Protein AF-A0A950A2A8-F1 (afdb_monomer_lite)

Radius of gyration: 15.9 Å; chains: 1; bounding box: 34×25×42 Å

Foldseek 3Di:
DDDDPLRVQLVVLVVQLVVLVVQLVVLVVCLVVDDPVCNVVSVVSNVVSVVSNVVSVVSNVVSVVVVVD

Sequence (69 aa):
TTLSFAERGRAEALDVWRAAADLVSTRWQMFLEADGSSRRWAFASYVAALDAEEAAAGDVEAFNFRQAA

pLDDT: mean 92.96, std 8.55, range [58.0, 98.75]

Secondary structure (DSSP, 8-state):
-PPPHHHHHHHHHHHHHHHHHHHHHHHHHHHHH--TTTHHHHHHHHHHHHHHHHHHHHHHHHHHHHHH-

Structure (mmCIF, N/CA/C/O backbone):
data_AF-A0A950A2A8-F1
#
_entry.id   AF-A0A950A2A8-F1
#
loop_
_atom_site.group_PDB
_atom_site.id
_atom_site.type_symbol
_atom_site.label_atom_id
_atom_site.label_alt_id
_atom_site.label_comp_id
_atom_site.label_asym_id
_atom_site.label_entity_id
_atom_site.label_seq_id
_atom_site.pdbx_PDB_ins_code
_atom_site.Cartn_x
_atom_site.Cartn_y
_atom_site.Cartn_z
_atom_site.occupancy
_atom_site.B_iso_or_equiv
_atom_site.auth_seq_id
_atom_site.auth_comp_id
_atom_site.auth_asym_id
_atom_site.auth_atom_id
_atom_site.pdbx_PDB_model_num
ATOM 1 N N . THR A 1 1 ? 14.056 17.198 -23.208 1.00 61.41 1 THR A N 1
ATOM 2 C CA . THR A 1 1 ? 14.382 15.825 -23.635 1.00 61.41 1 THR A CA 1
ATOM 3 C C . THR A 1 1 ? 13.110 15.017 -23.641 1.00 61.41 1 THR A C 1
ATOM 5 O O . THR A 1 1 ? 12.453 14.958 -22.612 1.00 61.41 1 THR A O 1
ATOM 8 N N . THR A 1 2 ? 12.697 14.496 -24.792 1.00 82.00 2 THR A N 1
ATOM 9 C CA . THR A 1 2 ? 11.490 13.665 -24.899 1.00 82.00 2 THR A CA 1
ATOM 10 C C . THR A 1 2 ? 11.825 12.265 -24.402 1.00 82.00 2 THR A C 1
ATOM 12 O O . THR A 1 2 ? 12.754 11.658 -24.924 1.00 82.00 2 THR A O 1
ATOM 15 N N . LEU A 1 3 ? 11.095 11.767 -23.401 1.00 77.38 3 LEU A N 1
ATOM 16 C CA . LEU A 1 3 ? 11.248 10.388 -22.929 1.00 77.38 3 LEU A CA 1
ATOM 17 C C . LEU A 1 3 ? 10.909 9.401 -24.056 1.00 77.38 3 LEU A C 1
ATOM 19 O O . LEU A 1 3 ? 10.008 9.647 -24.868 1.00 77.38 3 LEU A O 1
ATOM 23 N N . SER A 1 4 ? 11.604 8.274 -24.101 1.00 86.25 4 SER A N 1
ATOM 24 C CA . SER A 1 4 ? 11.238 7.127 -24.928 1.00 86.25 4 SER A CA 1
ATOM 25 C C . SER A 1 4 ? 9.910 6.517 -24.460 1.00 86.25 4 SER A C 1
ATOM 27 O O . SER A 1 4 ? 9.425 6.774 -23.357 1.00 86.25 4 SER A O 1
ATOM 29 N N . PHE A 1 5 ? 9.292 5.694 -25.308 1.00 83.19 5 PHE A N 1
ATOM 30 C CA . PHE A 1 5 ? 8.074 4.964 -24.940 1.00 83.19 5 PHE A CA 1
ATOM 31 C C . PHE A 1 5 ? 8.295 4.063 -23.713 1.00 83.19 5 PHE A C 1
ATOM 33 O O . PHE A 1 5 ? 7.444 4.007 -22.831 1.00 83.19 5 PHE A O 1
ATOM 40 N N . ALA A 1 6 ? 9.468 3.432 -23.621 1.00 83.94 6 ALA A N 1
ATOM 41 C CA . ALA A 1 6 ? 9.830 2.590 -22.490 1.00 83.94 6 ALA A CA 1
ATOM 42 C C . ALA A 1 6 ? 10.009 3.406 -21.196 1.00 83.94 6 ALA A C 1
ATOM 44 O O . ALA A 1 6 ? 9.522 3.016 -20.140 1.00 83.94 6 ALA A O 1
ATOM 45 N N . GLU A 1 7 ? 10.648 4.573 -21.259 1.00 86.38 7 GLU A N 1
ATOM 46 C CA . GLU A 1 7 ? 10.774 5.442 -20.082 1.00 86.38 7 GLU A CA 1
ATOM 47 C C . GLU A 1 7 ? 9.417 5.975 -19.607 1.00 86.38 7 GLU A C 1
ATOM 49 O O . GLU A 1 7 ? 9.199 6.064 -18.401 1.00 86.38 7 GLU A O 1
ATOM 54 N N . ARG A 1 8 ? 8.487 6.267 -20.529 1.00 88.75 8 ARG A N 1
ATOM 55 C CA . ARG A 1 8 ? 7.107 6.636 -20.173 1.00 88.75 8 ARG A CA 1
ATOM 56 C C . ARG A 1 8 ? 6.357 5.491 -19.500 1.00 88.75 8 ARG A C 1
ATOM 58 O O . ARG A 1 8 ? 5.821 5.702 -18.423 1.00 88.75 8 ARG A O 1
ATOM 65 N N . GLY A 1 9 ? 6.390 4.284 -20.069 1.00 88.56 9 GLY A N 1
ATOM 66 C CA . GLY A 1 9 ? 5.718 3.124 -19.473 1.00 88.56 9 GLY A CA 1
ATOM 67 C C . GLY A 1 9 ? 6.250 2.777 -18.078 1.00 88.56 9 GLY A C 1
ATOM 68 O O . GLY A 1 9 ? 5.478 2.448 -17.183 1.00 88.56 9 GLY A O 1
ATOM 69 N N . ARG A 1 10 ? 7.563 2.931 -17.853 1.00 90.38 10 ARG A N 1
ATOM 70 C CA . ARG A 1 10 ? 8.160 2.780 -16.518 1.00 90.38 10 ARG A CA 1
ATOM 71 C C . ARG A 1 10 ? 7.678 3.849 -15.543 1.00 90.38 10 ARG A C 1
ATOM 73 O O . ARG A 1 10 ? 7.393 3.533 -14.393 1.00 90.38 10 ARG A O 1
ATOM 80 N N . ALA A 1 11 ? 7.658 5.106 -15.985 1.00 92.50 11 ALA A N 1
ATOM 81 C CA . ALA A 1 11 ? 7.218 6.225 -15.161 1.00 92.50 11 ALA A CA 1
ATOM 82 C C . ALA A 1 11 ? 5.745 6.066 -14.766 1.00 92.50 11 ALA A C 1
ATOM 84 O O . ALA A 1 11 ? 5.426 6.195 -13.592 1.00 92.50 11 ALA A O 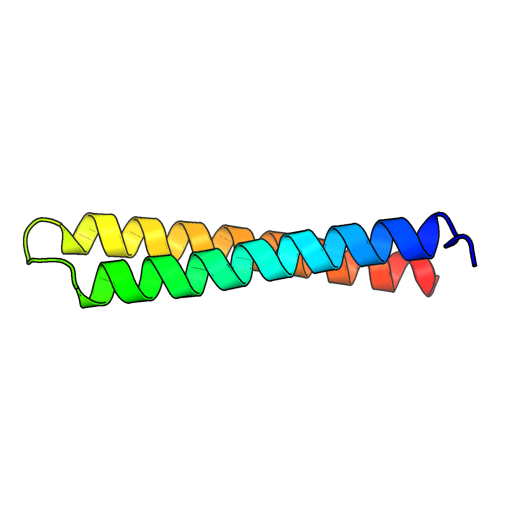1
ATOM 85 N N . GLU A 1 12 ? 4.887 5.675 -15.709 1.00 93.50 12 GLU A N 1
ATOM 86 C CA . GLU A 1 12 ? 3.471 5.391 -15.458 1.00 93.50 12 GLU A CA 1
ATOM 87 C C . GLU A 1 12 ? 3.288 4.257 -14.440 1.00 93.50 12 GLU A C 1
ATOM 89 O O . GLU A 1 12 ? 2.559 4.432 -13.467 1.00 93.50 12 GLU A O 1
ATOM 94 N N . ALA A 1 13 ? 3.993 3.129 -14.593 1.00 93.75 13 ALA A N 1
ATOM 95 C CA . ALA A 1 13 ? 3.924 2.025 -13.630 1.00 93.75 13 ALA A CA 1
ATOM 96 C C . ALA A 1 13 ? 4.394 2.447 -12.222 1.00 93.75 13 ALA A C 1
ATOM 98 O O . ALA A 1 13 ? 3.766 2.104 -11.221 1.00 93.75 13 ALA A O 1
ATOM 99 N N . LEU A 1 14 ? 5.473 3.235 -12.136 1.00 96.25 14 LEU A N 1
ATOM 100 C CA . LEU A 1 14 ? 5.971 3.769 -1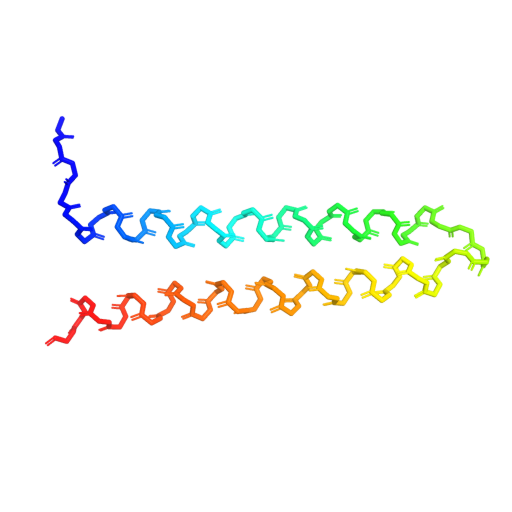0.865 1.00 96.25 14 LEU A CA 1
ATOM 101 C C . LEU A 1 14 ? 4.996 4.756 -10.220 1.00 96.25 14 LEU A C 1
ATOM 103 O O . LEU A 1 14 ? 4.856 4.750 -8.998 1.00 96.25 14 LEU A O 1
ATOM 107 N N . ASP A 1 15 ? 4.337 5.599 -11.009 1.00 97.69 15 ASP A N 1
ATOM 108 C CA . ASP A 1 15 ? 3.365 6.563 -10.501 1.00 97.69 15 ASP A CA 1
ATOM 109 C C . ASP A 1 15 ? 2.095 5.865 -9.996 1.00 97.69 15 ASP A C 1
ATOM 111 O O . ASP A 1 15 ? 1.583 6.231 -8.938 1.00 97.69 15 ASP A O 1
ATOM 115 N N . VAL A 1 16 ? 1.637 4.806 -10.676 1.00 97.94 16 VAL A N 1
ATOM 116 C CA . VAL A 1 16 ? 0.529 3.961 -10.198 1.00 97.94 16 VAL A CA 1
ATOM 117 C C . VAL A 1 16 ? 0.889 3.279 -8.878 1.00 97.94 16 VAL A C 1
ATOM 119 O O . VAL A 1 16 ? 0.102 3.335 -7.932 1.00 97.94 16 VAL A O 1
ATOM 122 N N . TRP A 1 17 ? 2.087 2.697 -8.772 1.00 97.81 17 TRP A N 1
ATOM 123 C CA . TRP A 1 17 ? 2.546 2.082 -7.524 1.00 97.81 17 TRP A CA 1
ATOM 124 C C . TRP A 1 17 ? 2.644 3.095 -6.376 1.00 97.81 17 TRP A C 1
ATOM 126 O O . TRP A 1 17 ? 2.146 2.834 -5.283 1.00 97.81 17 TRP A O 1
ATOM 136 N N . ARG A 1 18 ? 3.200 4.287 -6.624 1.00 98.44 18 ARG A N 1
ATOM 137 C CA . ARG A 1 18 ? 3.261 5.364 -5.619 1.00 98.44 18 ARG A CA 1
ATOM 138 C C . ARG A 1 18 ? 1.876 5.796 -5.147 1.00 98.44 18 ARG A C 1
ATOM 140 O O . ARG A 1 18 ? 1.663 5.921 -3.946 1.00 98.44 18 ARG A O 1
ATOM 147 N N . ALA A 1 19 ? 0.930 5.973 -6.068 1.00 98.44 19 ALA A N 1
ATOM 148 C CA . ALA A 1 19 ? -0.442 6.326 -5.717 1.00 98.44 19 ALA A CA 1
ATOM 149 C C . ALA A 1 19 ? -1.122 5.237 -4.866 1.00 98.44 19 ALA A C 1
ATOM 151 O O . ALA A 1 19 ? -1.873 5.555 -3.941 1.00 98.44 19 ALA A O 1
ATOM 152 N N . ALA A 1 20 ? -0.846 3.958 -5.143 1.00 98.44 20 ALA A N 1
ATOM 153 C CA . ALA A 1 20 ? -1.341 2.848 -4.333 1.00 98.44 20 ALA A CA 1
ATOM 154 C C . ALA A 1 20 ? -0.713 2.832 -2.926 1.00 98.44 20 ALA A C 1
ATOM 156 O O . ALA A 1 20 ? -1.440 2.705 -1.941 1.00 98.44 20 ALA A O 1
ATOM 157 N N . ALA A 1 21 ? 0.598 3.064 -2.808 1.00 98.38 21 ALA A N 1
ATOM 158 C CA . ALA A 1 21 ? 1.284 3.176 -1.517 1.00 98.38 21 ALA A CA 1
ATOM 159 C C . ALA A 1 21 ? 0.756 4.356 -0.668 1.00 98.38 21 ALA A C 1
ATOM 161 O O . ALA A 1 21 ? 0.512 4.216 0.536 1.00 98.38 21 ALA A O 1
ATOM 162 N N . ASP A 1 22 ? 0.488 5.508 -1.291 1.00 98.69 22 ASP A N 1
ATOM 163 C CA . ASP A 1 22 ? -0.135 6.658 -0.622 1.00 98.69 22 ASP A CA 1
ATOM 164 C C . ASP A 1 22 ? -1.552 6.326 -0.126 1.00 98.69 22 ASP A C 1
ATOM 166 O O . ASP A 1 22 ? -1.952 6.711 0.983 1.00 98.69 22 ASP A O 1
ATOM 170 N N . LEU A 1 23 ? -2.316 5.566 -0.916 1.00 98.62 23 LEU A N 1
ATOM 171 C CA . LEU A 1 23 ? -3.635 5.083 -0.519 1.00 98.62 23 LEU A CA 1
ATOM 172 C C . LEU A 1 23 ? -3.543 4.134 0.682 1.00 98.62 23 LEU A C 1
ATOM 174 O O . LEU A 1 23 ? -4.328 4.287 1.618 1.00 98.62 23 LEU A O 1
ATOM 178 N N . VAL A 1 24 ? -2.584 3.207 0.704 1.00 98.75 24 VAL A N 1
ATOM 179 C CA . VAL A 1 24 ? -2.332 2.307 1.843 1.00 98.75 24 VAL A CA 1
ATOM 180 C C . VAL A 1 24 ? -2.060 3.102 3.115 1.00 98.75 24 VAL A C 1
ATOM 182 O O . VAL A 1 24 ? -2.720 2.873 4.131 1.00 98.75 24 VAL A O 1
ATOM 185 N N . SER A 1 25 ? -1.164 4.090 3.048 1.00 98.62 25 SER A N 1
ATOM 186 C CA . SER A 1 25 ? -0.862 4.983 4.174 1.00 98.62 25 SER A CA 1
ATOM 187 C C . SER A 1 25 ? -2.118 5.709 4.672 1.00 98.62 25 SER A C 1
ATOM 189 O O . SER A 1 25 ? -2.422 5.723 5.867 1.00 98.62 25 SER A O 1
ATOM 191 N N . THR A 1 26 ? -2.920 6.225 3.743 1.00 98.62 26 THR A N 1
ATOM 192 C CA . THR A 1 26 ? -4.174 6.925 4.041 1.00 98.62 26 THR A CA 1
ATOM 193 C C . THR A 1 26 ? -5.199 6.003 4.713 1.00 98.62 26 THR A C 1
ATOM 195 O O . THR A 1 26 ? -5.825 6.379 5.706 1.00 98.62 26 THR A O 1
ATOM 198 N N . ARG A 1 27 ? -5.364 4.765 4.228 1.00 98.44 27 ARG A N 1
ATOM 199 C CA . ARG A 1 27 ? -6.291 3.784 4.821 1.00 98.44 27 ARG A CA 1
ATOM 200 C C . ARG A 1 27 ? -5.810 3.250 6.163 1.00 98.44 27 ARG A C 1
ATOM 202 O O . ARG A 1 27 ? -6.642 2.974 7.025 1.00 98.44 27 ARG A O 1
ATOM 209 N N . TRP A 1 28 ? -4.500 3.157 6.363 1.00 98.50 28 TRP A N 1
ATOM 210 C CA . TRP A 1 28 ? -3.921 2.817 7.655 1.00 98.50 28 TRP A CA 1
ATOM 211 C C . TRP A 1 28 ? -4.264 3.865 8.719 1.00 98.50 28 TRP A C 1
ATOM 213 O O . TRP A 1 28 ? -4.766 3.502 9.783 1.00 98.50 28 TRP A O 1
ATOM 223 N N . GLN A 1 29 ? -4.096 5.157 8.415 1.00 98.56 29 GLN A N 1
ATOM 224 C CA . GLN A 1 29 ? -4.492 6.229 9.339 1.00 98.56 29 GLN A CA 1
ATOM 225 C C . GLN A 1 29 ? -5.992 6.180 9.654 1.00 98.56 29 GLN A C 1
ATOM 227 O O . GLN A 1 29 ? -6.369 6.189 10.824 1.00 98.56 29 GLN A O 1
ATOM 232 N N . MET A 1 30 ? -6.852 5.989 8.644 1.00 97.88 30 MET A N 1
ATOM 233 C CA . MET A 1 30 ? -8.295 5.827 8.879 1.00 97.88 30 MET A CA 1
ATOM 234 C C . MET A 1 30 ? -8.619 4.651 9.804 1.00 97.88 30 MET A C 1
ATOM 236 O O . MET A 1 30 ? -9.522 4.748 10.628 1.00 97.88 30 MET A O 1
ATOM 240 N N . PHE A 1 31 ? -7.917 3.524 9.672 1.00 98.06 31 PHE A N 1
ATOM 241 C CA . PHE A 1 31 ? -8.114 2.378 10.556 1.00 98.06 31 PHE A CA 1
ATOM 242 C C . PHE A 1 31 ? -7.708 2.680 12.003 1.00 98.06 31 PHE A C 1
ATOM 244 O O . PHE A 1 31 ? -8.426 2.285 12.925 1.00 98.06 31 PHE A O 1
ATOM 251 N N . LEU A 1 32 ? -6.595 3.391 12.203 1.00 97.94 32 LEU A N 1
ATOM 252 C CA . LEU A 1 32 ? -6.139 3.808 13.530 1.00 97.94 32 LEU A CA 1
ATOM 253 C C . LEU A 1 32 ? -7.122 4.773 14.204 1.00 97.94 32 LEU A C 1
ATOM 255 O O . LEU A 1 32 ? -7.366 4.662 15.406 1.00 97.94 32 LEU A O 1
ATOM 259 N N . GLU A 1 33 ? -7.713 5.679 13.428 1.00 97.81 33 GLU A N 1
ATOM 260 C CA . GLU A 1 33 ? -8.675 6.680 13.897 1.00 97.81 33 GLU A CA 1
ATOM 261 C C . GLU A 1 33 ? -10.106 6.131 14.033 1.00 97.81 33 GLU A C 1
ATOM 263 O O . GLU A 1 33 ? -10.941 6.729 14.714 1.00 97.81 33 GLU A O 1
ATOM 268 N N . ALA A 1 34 ? -10.408 4.982 13.420 1.00 97.00 34 ALA A N 1
ATOM 269 C CA . ALA A 1 34 ? -11.749 4.413 13.409 1.00 97.00 34 ALA A CA 1
ATOM 270 C C . ALA A 1 34 ? -12.217 3.941 14.797 1.00 97.00 34 ALA A C 1
ATOM 272 O O . ALA A 1 34 ? -11.528 3.204 15.522 1.00 97.00 34 ALA A O 1
ATOM 273 N N . ASP A 1 35 ? -13.468 4.292 15.106 1.00 93.88 35 ASP A N 1
ATOM 274 C CA . ASP A 1 35 ? -14.209 3.778 16.253 1.00 93.88 35 ASP A CA 1
ATOM 275 C C . ASP A 1 35 ? -14.565 2.287 16.117 1.00 93.88 35 ASP A C 1
ATOM 277 O O . ASP A 1 35 ? -14.412 1.671 15.061 1.00 93.88 35 ASP A O 1
ATOM 281 N N . GLY A 1 36 ? -15.054 1.684 17.206 1.00 88.44 36 GLY A N 1
ATOM 282 C CA . GLY A 1 36 ? -15.328 0.245 17.274 1.00 88.44 36 GLY A CA 1
ATOM 283 C C . GLY A 1 36 ? -16.294 -0.269 16.199 1.00 88.44 36 GLY A C 1
ATOM 284 O O . GLY A 1 36 ? -16.102 -1.370 15.684 1.00 88.44 36 GLY A O 1
ATOM 285 N N . SER A 1 37 ? -17.297 0.526 15.822 1.00 89.31 37 SER A N 1
ATOM 286 C CA . SER A 1 37 ? -18.263 0.177 14.773 1.00 89.31 37 SER A CA 1
ATOM 287 C C . SER A 1 37 ? -17.665 0.231 13.367 1.00 89.31 37 SER A C 1
ATOM 289 O O . SER A 1 37 ? -17.986 -0.610 12.526 1.00 89.31 37 SER A O 1
ATOM 291 N N . SER A 1 38 ? -16.767 1.182 13.116 1.00 95.00 38 SER A N 1
ATOM 292 C CA . SER A 1 38 ? -16.204 1.449 11.788 1.00 95.00 38 SER A CA 1
ATOM 293 C C . SER A 1 38 ? -14.895 0.699 11.539 1.00 95.00 38 SER A C 1
ATOM 295 O O . SER A 1 38 ? -14.516 0.464 10.390 1.00 95.00 38 SER A O 1
ATOM 297 N N . ARG A 1 39 ? -14.214 0.255 12.603 1.00 95.75 39 ARG 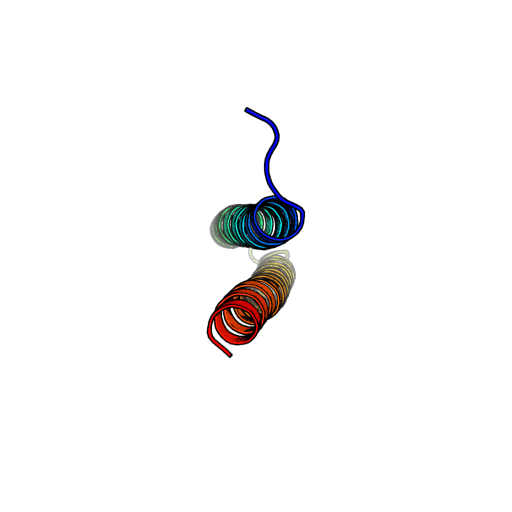A N 1
ATOM 298 C CA . ARG A 1 39 ? -12.877 -0.353 12.548 1.00 95.75 39 ARG A CA 1
ATOM 299 C C . ARG A 1 39 ? -12.795 -1.581 11.647 1.00 95.75 39 ARG A C 1
ATOM 301 O O . ARG A 1 39 ? -11.813 -1.733 10.928 1.00 95.75 39 ARG A O 1
ATOM 308 N N . ARG A 1 40 ? -13.828 -2.433 11.624 1.00 96.75 40 ARG A N 1
ATOM 309 C CA . ARG A 1 40 ? -13.865 -3.611 10.734 1.00 96.75 40 ARG A CA 1
ATOM 310 C C . ARG A 1 40 ? -13.854 -3.211 9.255 1.00 96.75 40 ARG A C 1
ATOM 312 O O . ARG A 1 40 ? -13.139 -3.819 8.466 1.00 96.75 40 ARG A O 1
ATOM 319 N N . TRP A 1 41 ? -14.630 -2.195 8.889 1.00 97.12 41 TRP A N 1
ATOM 320 C CA . TRP A 1 41 ? -14.689 -1.683 7.519 1.00 97.12 41 TRP A CA 1
ATOM 321 C C . TRP A 1 41 ? -13.422 -0.922 7.130 1.00 97.12 41 TRP A C 1
ATOM 323 O O . TRP A 1 41 ? -12.925 -1.094 6.016 1.00 97.12 41 TRP A O 1
ATOM 333 N N . ALA A 1 42 ? -12.868 -0.131 8.051 1.00 98.12 42 ALA A N 1
ATOM 334 C CA . ALA A 1 42 ? -11.605 0.564 7.835 1.00 98.12 42 ALA A CA 1
ATOM 335 C C . ALA A 1 42 ? -10.453 -0.430 7.618 1.00 98.12 42 ALA A C 1
ATOM 337 O O . ALA A 1 42 ? -9.666 -0.257 6.692 1.00 98.12 42 ALA A O 1
ATOM 338 N N . PHE A 1 43 ? -10.419 -1.525 8.386 1.00 97.94 43 PHE A N 1
ATOM 339 C CA . PHE A 1 43 ? -9.442 -2.596 8.195 1.00 97.94 43 PHE A CA 1
ATOM 340 C C . PHE A 1 43 ? -9.597 -3.291 6.838 1.00 97.94 43 PHE A C 1
ATOM 342 O O . PHE A 1 43 ? -8.618 -3.450 6.120 1.00 97.94 43 PHE A O 1
ATOM 349 N N . ALA A 1 44 ? -10.822 -3.650 6.441 1.00 98.31 44 ALA A N 1
ATOM 350 C CA . ALA A 1 44 ? -11.067 -4.242 5.123 1.00 98.31 44 ALA A CA 1
ATOM 351 C C . ALA A 1 44 ? -10.645 -3.303 3.976 1.00 98.31 44 ALA A C 1
ATOM 353 O O . ALA A 1 44 ? -10.067 -3.749 2.991 1.00 98.31 44 ALA A O 1
ATOM 354 N N . SER A 1 45 ? -10.880 -1.996 4.129 1.00 98.44 45 SER A N 1
ATOM 355 C CA . SER A 1 45 ? -10.444 -0.986 3.155 1.00 98.44 45 SER A CA 1
ATOM 356 C C . SER A 1 45 ? -8.921 -0.843 3.096 1.00 98.44 45 SER A C 1
ATOM 358 O O . SER A 1 45 ? -8.376 -0.597 2.026 1.00 98.44 45 SER A O 1
ATOM 360 N N . TYR A 1 46 ? -8.235 -0.991 4.232 1.00 98.62 46 TYR A N 1
ATOM 361 C CA . TYR A 1 46 ? -6.775 -1.027 4.297 1.00 98.62 46 TYR A CA 1
ATOM 362 C C . TYR A 1 46 ? -6.206 -2.262 3.589 1.00 98.62 46 TYR A C 1
ATOM 364 O O . TYR A 1 46 ? -5.304 -2.118 2.772 1.00 98.62 46 TYR A O 1
ATOM 372 N N . VAL A 1 47 ? -6.783 -3.446 3.814 1.00 98.69 47 VAL A N 1
ATOM 373 C CA . VAL A 1 47 ? -6.375 -4.679 3.118 1.00 98.69 47 VAL A CA 1
ATOM 374 C C . VAL A 1 47 ? -6.575 -4.557 1.606 1.00 98.69 47 VAL A C 1
ATOM 376 O O . VAL A 1 47 ? -5.650 -4.821 0.853 1.00 98.69 47 VAL A O 1
ATOM 379 N N . ALA A 1 48 ? -7.723 -4.048 1.152 1.00 98.69 48 ALA A N 1
ATOM 380 C CA . ALA A 1 48 ? -7.955 -3.834 -0.278 1.00 98.69 48 ALA A CA 1
ATOM 381 C C . ALA A 1 48 ? -6.962 -2.836 -0.911 1.00 98.69 48 ALA A C 1
ATOM 383 O O . ALA A 1 48 ? -6.655 -2.937 -2.097 1.00 98.69 48 ALA A O 1
ATOM 384 N N . ALA A 1 49 ? -6.463 -1.863 -0.139 1.00 98.62 49 ALA A N 1
ATOM 385 C CA . ALA A 1 49 ? -5.413 -0.963 -0.606 1.00 98.62 49 ALA A CA 1
ATOM 386 C C . ALA A 1 49 ? -4.057 -1.679 -0.726 1.00 98.62 49 ALA A C 1
ATOM 388 O O . ALA A 1 49 ? -3.339 -1.416 -1.687 1.00 98.62 49 ALA A O 1
ATOM 389 N N . LEU A 1 50 ? -3.730 -2.594 0.197 1.00 98.69 50 LEU A N 1
ATOM 390 C CA . LEU A 1 50 ? -2.517 -3.418 0.115 1.00 98.69 50 LEU A CA 1
ATOM 391 C C . LEU A 1 50 ? -2.539 -4.331 -1.114 1.00 98.69 50 LEU A C 1
ATOM 393 O O . LEU A 1 50 ? -1.554 -4.380 -1.840 1.00 98.69 50 LEU A O 1
ATOM 397 N N . ASP A 1 51 ? -3.671 -4.982 -1.393 1.00 98.75 51 ASP A N 1
ATOM 398 C CA . ASP A 1 51 ? -3.822 -5.831 -2.584 1.00 98.75 51 ASP A CA 1
ATOM 399 C C . ASP A 1 51 ? -3.588 -5.023 -3.878 1.00 98.75 51 ASP A C 1
ATOM 401 O O . ASP A 1 51 ? -2.971 -5.497 -4.834 1.00 98.75 51 ASP A O 1
ATOM 405 N N . ALA A 1 52 ? -4.057 -3.770 -3.911 1.00 98.31 52 ALA A N 1
ATOM 406 C CA . ALA A 1 52 ? -3.831 -2.867 -5.037 1.00 98.31 52 ALA A CA 1
ATOM 407 C C . ALA A 1 52 ? -2.365 -2.404 -5.146 1.00 98.31 52 ALA A C 1
ATOM 409 O O . ALA A 1 52 ? -1.846 -2.290 -6.257 1.00 98.31 52 ALA A O 1
ATOM 410 N N . GLU A 1 53 ? -1.693 -2.144 -4.019 1.00 98.62 53 GLU A N 1
ATOM 411 C CA . GLU A 1 53 ? -0.260 -1.824 -3.991 1.00 98.62 53 GLU A CA 1
ATOM 412 C C . GLU A 1 53 ? 0.584 -2.999 -4.497 1.00 98.62 53 GLU A C 1
ATOM 414 O O . GLU A 1 53 ? 1.474 -2.793 -5.324 1.00 98.62 53 GLU A O 1
ATOM 419 N N . GLU A 1 54 ? 0.277 -4.224 -4.062 1.00 98.38 54 GLU A N 1
ATOM 420 C CA . GLU A 1 54 ? 0.954 -5.444 -4.510 1.00 98.38 54 GLU A CA 1
ATOM 421 C C . GLU A 1 54 ? 0.798 -5.645 -6.022 1.00 98.38 54 GLU A C 1
ATOM 423 O O . GLU A 1 54 ? 1.789 -5.859 -6.724 1.00 98.38 54 GLU A O 1
ATOM 428 N N . ALA A 1 55 ? -0.421 -5.495 -6.550 1.00 97.94 55 ALA A N 1
ATOM 429 C CA . ALA A 1 55 ? -0.668 -5.574 -7.988 1.00 97.94 55 ALA A CA 1
ATOM 430 C C . ALA A 1 55 ? 0.153 -4.532 -8.773 1.00 97.94 55 ALA A C 1
ATOM 432 O O . ALA A 1 55 ? 0.799 -4.871 -9.766 1.00 97.94 55 ALA A O 1
ATOM 433 N N . ALA A 1 56 ? 0.194 -3.282 -8.301 1.00 97.56 56 ALA A N 1
ATOM 434 C CA . ALA A 1 56 ? 0.966 -2.221 -8.944 1.00 97.56 56 ALA A CA 1
ATOM 435 C C . ALA A 1 56 ? 2.487 -2.459 -8.869 1.00 97.56 56 ALA A C 1
ATOM 437 O O . ALA A 1 56 ? 3.212 -2.162 -9.820 1.00 97.56 56 ALA A O 1
ATOM 438 N N . ALA A 1 57 ? 2.986 -3.027 -7.767 1.00 96.62 57 ALA A N 1
ATOM 439 C CA . ALA A 1 57 ? 4.385 -3.434 -7.650 1.00 96.62 57 ALA A CA 1
ATOM 440 C C . ALA A 1 57 ? 4.734 -4.547 -8.656 1.00 96.62 57 ALA A C 1
ATOM 442 O O . ALA A 1 57 ? 5.792 -4.495 -9.290 1.00 96.62 57 ALA A O 1
ATOM 443 N N . GLY A 1 58 ? 3.819 -5.500 -8.865 1.00 96.12 58 GLY A N 1
ATOM 444 C CA . GLY A 1 58 ? 3.938 -6.534 -9.894 1.00 96.12 58 GLY A CA 1
ATOM 445 C C . GLY A 1 58 ? 4.031 -5.960 -11.312 1.00 96.12 58 GLY A C 1
ATOM 446 O O . GLY A 1 58 ? 4.862 -6.405 -12.105 1.00 96.12 58 GLY A O 1
ATOM 447 N N . ASP A 1 59 ? 3.262 -4.916 -11.626 1.00 93.06 59 ASP A N 1
ATOM 448 C CA . ASP A 1 59 ? 3.345 -4.228 -12.922 1.00 93.06 59 ASP A CA 1
ATOM 449 C C . ASP A 1 59 ? 4.706 -3.542 -13.137 1.00 93.06 59 ASP A C 1
ATOM 451 O O . ASP A 1 59 ? 5.272 -3.602 -14.238 1.00 93.06 59 ASP A O 1
ATOM 455 N N . VAL A 1 60 ? 5.275 -2.931 -12.088 1.00 93.19 60 VAL A N 1
ATOM 456 C CA . VAL A 1 60 ? 6.628 -2.346 -12.119 1.00 93.19 60 VAL A CA 1
ATOM 457 C C . VAL A 1 60 ? 7.684 -3.425 -12.368 1.00 93.19 60 VAL A C 1
ATOM 459 O O . VAL A 1 60 ? 8.574 -3.235 -13.203 1.00 93.19 60 VAL A O 1
ATOM 462 N N . GLU A 1 61 ? 7.593 -4.565 -11.681 1.00 94.00 61 GLU A N 1
ATOM 463 C CA . GLU A 1 61 ? 8.501 -5.698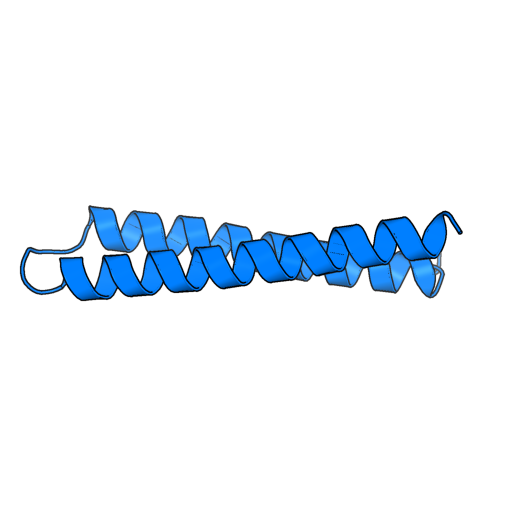 -11.879 1.00 94.00 61 GLU A CA 1
ATOM 464 C C . GLU A 1 61 ? 8.394 -6.261 -13.302 1.00 94.00 61 GLU A C 1
ATOM 466 O O . GLU A 1 61 ? 9.404 -6.381 -14.001 1.00 94.00 61 GLU A O 1
ATOM 471 N N . ALA A 1 62 ? 7.174 -6.515 -13.780 1.00 89.88 62 ALA A N 1
ATOM 472 C CA . ALA A 1 62 ? 6.917 -7.008 -15.129 1.00 89.88 62 ALA A CA 1
ATOM 473 C C . ALA A 1 62 ? 7.413 -6.037 -16.211 1.00 89.88 62 ALA A C 1
ATOM 475 O O . ALA A 1 62 ? 7.836 -6.456 -17.293 1.00 89.88 62 ALA A O 1
ATOM 476 N N . PHE A 1 63 ? 7.366 -4.728 -15.956 1.00 89.62 63 PHE A N 1
ATOM 477 C CA . PHE A 1 63 ? 7.962 -3.738 -16.845 1.00 89.62 63 PHE A CA 1
ATOM 478 C C . PHE A 1 63 ? 9.498 -3.817 -16.844 1.00 89.62 63 PHE A C 1
ATOM 480 O O . PHE A 1 63 ? 10.105 -3.863 -17.916 1.00 89.62 63 PHE A O 1
ATOM 487 N N . ASN A 1 64 ? 10.132 -3.877 -15.668 1.00 87.06 64 ASN A N 1
ATOM 488 C CA . ASN A 1 64 ? 11.591 -3.984 -15.551 1.00 87.06 64 ASN A CA 1
ATOM 489 C C . ASN A 1 64 ? 12.124 -5.263 -16.217 1.00 87.06 64 ASN A C 1
ATOM 491 O O . ASN A 1 64 ? 13.127 -5.209 -16.925 1.00 87.06 64 ASN A O 1
ATOM 495 N N . PHE A 1 65 ? 11.426 -6.390 -16.050 1.00 86.44 65 PHE A N 1
ATOM 496 C CA . PHE A 1 65 ? 11.787 -7.660 -16.681 1.00 86.44 65 PHE A CA 1
ATOM 497 C C . PHE A 1 65 ? 11.709 -7.587 -18.213 1.00 86.44 65 PHE A C 1
ATOM 499 O O . PHE A 1 65 ? 12.639 -8.004 -18.896 1.00 86.44 65 PHE A O 1
ATOM 506 N N . ARG A 1 66 ? 10.644 -6.985 -18.768 1.00 83.56 66 ARG A N 1
ATOM 507 C CA . ARG A 1 66 ? 10.479 -6.800 -20.224 1.00 83.56 66 ARG A CA 1
ATOM 508 C C . ARG A 1 66 ? 11.522 -5.880 -20.859 1.00 83.56 66 ARG A C 1
ATOM 510 O O . ARG A 1 66 ? 11.735 -5.978 -22.058 1.00 83.56 66 ARG A O 1
ATOM 517 N N . GLN A 1 67 ? 12.133 -4.975 -20.095 1.00 77.06 67 GLN A N 1
ATOM 518 C CA . GLN A 1 67 ? 13.226 -4.130 -20.591 1.00 77.06 67 GLN A CA 1
ATOM 519 C C . GLN A 1 67 ? 14.594 -4.829 -20.576 1.00 77.06 67 GLN A C 1
ATOM 521 O O . GLN A 1 67 ? 15.498 -4.384 -21.277 1.00 77.06 67 GLN A O 1
ATOM 526 N N . ALA A 1 68 ? 14.763 -5.870 -19.757 1.00 68.50 68 ALA A N 1
ATOM 527 C CA . ALA A 1 68 ? 16.030 -6.580 -19.586 1.00 68.50 68 ALA A CA 1
ATOM 528 C C . ALA A 1 68 ? 16.187 -7.809 -20.507 1.00 68.50 68 ALA A C 1
ATOM 530 O O . ALA A 1 68 ? 17.283 -8.368 -20.568 1.00 68.50 68 ALA A O 1
ATOM 531 N N . ALA A 1 69 ? 15.110 -8.228 -21.177 1.00 58.00 69 ALA A N 1
ATOM 532 C CA . ALA A 1 69 ? 15.047 -9.356 -22.112 1.00 58.00 69 ALA A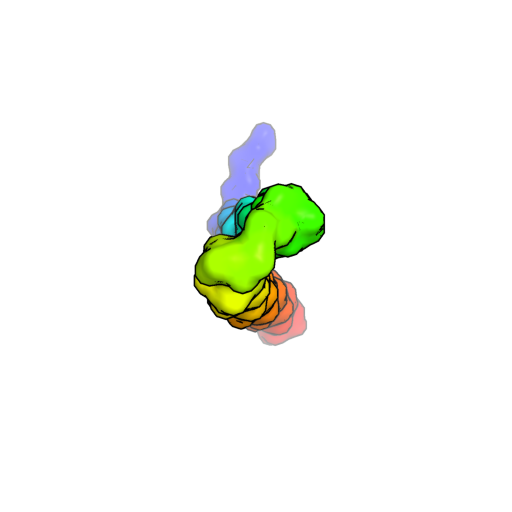 CA 1
ATOM 533 C C . ALA A 1 69 ? 15.189 -8.897 -23.570 1.00 58.00 69 ALA A C 1
ATOM 535 O O . ALA A 1 69 ? 15.815 -9.649 -24.35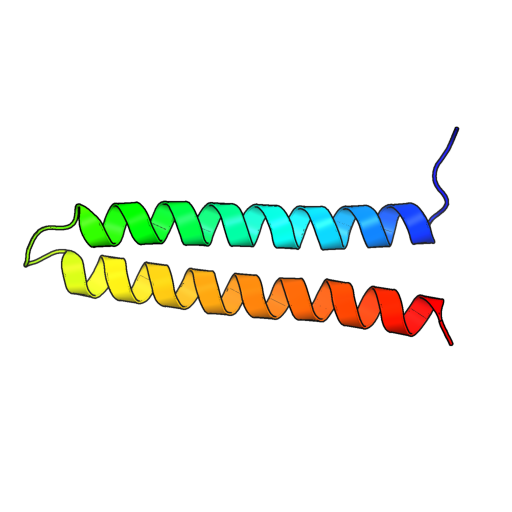2 1.00 58.00 69 ALA A O 1
#